Protein AF-A0A3N7GFX9-F1 (afdb_monomer)

Sequence (73 aa):
MPIDHDQEDAEQVAIAARIVLGLVRSLVENPGSVEMKALPFLLLEAAEERHRQGDFGAERMLCDWADMLRDWE

Structure (mmCIF, N/CA/C/O backbone):
data_AF-A0A3N7GFX9-F1
#
_entry.id   AF-A0A3N7GFX9-F1
#
loop_
_atom_site.group_PDB
_atom_site.id
_atom_site.type_symbol
_atom_site.label_atom_id
_atom_site.label_alt_id
_atom_site.label_comp_id
_atom_site.label_asym_id
_atom_site.label_entity_id
_atom_site.label_seq_id
_atom_site.pdbx_PDB_ins_code
_atom_site.Cartn_x
_atom_site.Cartn_y
_atom_site.Cartn_z
_atom_site.occupancy
_atom_site.B_iso_or_equiv
_atom_site.auth_seq_id
_atom_site.auth_comp_id
_atom_site.auth_asym_id
_atom_site.auth_atom_id
_atom_site.pdbx_PDB_model_num
ATOM 1 N N . MET A 1 1 ? 25.337 -2.418 -20.531 1.00 55.81 1 MET A N 1
ATOM 2 C CA . MET A 1 1 ? 24.463 -3.596 -20.704 1.00 55.81 1 MET A CA 1
ATOM 3 C C . MET A 1 1 ? 23.052 -3.076 -20.894 1.00 55.81 1 MET A C 1
ATOM 5 O O . MET A 1 1 ? 22.750 -2.085 -20.236 1.00 55.81 1 MET A O 1
ATOM 9 N N . PRO A 1 2 ? 22.241 -3.634 -21.807 1.00 57.59 2 PRO A N 1
ATOM 10 C CA . PRO A 1 2 ? 20.824 -3.295 -21.839 1.00 57.59 2 PRO A CA 1
ATOM 11 C C . PRO A 1 2 ? 20.215 -3.726 -20.501 1.00 57.59 2 PRO A C 1
ATOM 13 O O . PRO A 1 2 ? 20.548 -4.802 -20.004 1.00 57.59 2 PRO A O 1
ATOM 16 N N . ILE A 1 3 ? 19.422 -2.851 -19.889 1.00 62.81 3 ILE A N 1
ATOM 17 C CA . ILE A 1 3 ? 18.609 -3.229 -18.736 1.00 62.81 3 ILE A CA 1
ATOM 18 C C . ILE A 1 3 ? 17.545 -4.178 -19.280 1.00 62.81 3 ILE A C 1
ATOM 20 O O . ILE A 1 3 ? 16.880 -3.861 -20.266 1.00 62.81 3 ILE A O 1
ATOM 24 N N . ASP A 1 4 ? 17.476 -5.375 -18.709 1.00 75.38 4 ASP A N 1
ATOM 25 C CA . ASP A 1 4 ? 16.412 -6.318 -19.017 1.00 75.38 4 ASP A CA 1
ATOM 26 C C . ASP A 1 4 ? 15.139 -5.798 -18.343 1.00 75.38 4 ASP A C 1
ATOM 28 O O . ASP A 1 4 ? 14.985 -5.896 -17.125 1.00 75.38 4 ASP A O 1
ATOM 32 N N . HIS A 1 5 ? 14.279 -5.158 -19.135 1.00 70.62 5 HIS A N 1
ATOM 33 C CA . HIS A 1 5 ? 13.045 -4.538 -18.656 1.00 70.62 5 HIS A CA 1
ATOM 34 C C . HIS A 1 5 ? 12.131 -5.547 -17.943 1.00 70.62 5 HIS A C 1
ATOM 36 O O . HIS A 1 5 ? 11.473 -5.182 -16.973 1.00 70.62 5 HIS A O 1
ATOM 42 N N . ASP A 1 6 ? 12.161 -6.824 -18.343 1.00 74.31 6 ASP A N 1
ATOM 43 C CA . ASP A 1 6 ? 11.359 -7.872 -17.706 1.00 74.31 6 ASP A CA 1
ATOM 44 C C . ASP A 1 6 ? 11.878 -8.197 -16.293 1.00 74.31 6 ASP A C 1
ATOM 46 O O . ASP A 1 6 ? 11.103 -8.514 -15.385 1.00 74.31 6 ASP A O 1
ATOM 50 N N . GLN A 1 7 ? 13.195 -8.099 -16.080 1.00 77.75 7 GLN A N 1
ATOM 51 C CA . GLN A 1 7 ? 13.804 -8.301 -14.767 1.00 77.75 7 GLN A CA 1
ATOM 52 C C . GLN A 1 7 ? 13.539 -7.112 -13.835 1.00 77.75 7 GLN A C 1
ATOM 54 O O . GLN A 1 7 ? 13.196 -7.320 -12.671 1.00 77.75 7 GLN A O 1
ATOM 59 N N . GLU A 1 8 ? 13.670 -5.883 -14.339 1.00 78.31 8 GLU A N 1
ATOM 60 C CA . GLU A 1 8 ? 13.372 -4.666 -13.574 1.00 78.31 8 GLU A CA 1
ATOM 61 C C . GLU A 1 8 ? 11.914 -4.673 -13.091 1.00 78.31 8 GLU A C 1
ATOM 63 O O . GLU A 1 8 ? 11.652 -4.484 -11.902 1.00 78.31 8 GLU A O 1
ATOM 68 N N . ASP A 1 9 ? 10.968 -5.014 -13.968 1.00 85.75 9 ASP A N 1
ATOM 69 C CA . ASP A 1 9 ? 9.552 -5.119 -13.609 1.00 85.75 9 ASP A CA 1
ATOM 70 C C . ASP A 1 9 ? 9.300 -6.200 -12.542 1.00 85.75 9 ASP A C 1
ATOM 72 O O . ASP A 1 9 ? 8.567 -5.969 -11.572 1.00 85.75 9 ASP A O 1
ATOM 76 N N . ALA A 1 10 ? 9.944 -7.366 -12.655 1.00 91.38 10 ALA A N 1
ATOM 77 C CA . ALA A 1 10 ? 9.826 -8.433 -11.662 1.00 91.38 10 ALA A CA 1
ATOM 78 C C . ALA A 1 10 ? 10.379 -8.023 -10.284 1.00 91.38 10 ALA A C 1
ATOM 80 O O . ALA A 1 10 ? 9.794 -8.367 -9.250 1.00 91.38 10 ALA A O 1
ATOM 81 N N . GLU A 1 11 ? 11.482 -7.274 -10.251 1.00 93.69 11 GLU A N 1
ATOM 82 C CA . GLU A 1 11 ? 12.065 -6.740 -9.018 1.00 93.69 11 GLU A CA 1
ATOM 83 C C . GLU A 1 11 ? 11.124 -5.728 -8.352 1.00 93.69 11 GLU A C 1
ATOM 85 O O . GLU A 1 11 ? 10.854 -5.840 -7.152 1.00 93.69 11 GLU A O 1
ATOM 90 N N . GLN A 1 12 ? 10.538 -4.811 -9.125 1.00 93.94 12 GLN A N 1
ATOM 91 C CA . GLN A 1 12 ? 9.575 -3.829 -8.619 1.00 93.94 12 GLN A CA 1
ATOM 92 C C . GLN A 1 12 ? 8.319 -4.503 -8.041 1.00 93.94 12 GLN A C 1
ATOM 94 O O . GLN A 1 12 ? 7.850 -4.132 -6.958 1.00 93.94 12 GLN A O 1
ATOM 99 N N . VAL A 1 13 ? 7.807 -5.551 -8.700 1.00 95.12 13 VAL A N 1
ATOM 100 C CA . VAL A 1 13 ? 6.679 -6.346 -8.180 1.00 95.12 13 VAL A CA 1
ATOM 101 C C . VAL A 1 13 ? 7.071 -7.048 -6.883 1.00 95.12 13 VAL A C 1
ATOM 103 O O . VAL A 1 13 ? 6.310 -7.028 -5.914 1.00 95.12 13 VAL A O 1
ATOM 106 N N . ALA A 1 14 ? 8.261 -7.649 -6.827 1.00 96.62 14 ALA A N 1
ATOM 107 C CA . ALA A 1 14 ? 8.739 -8.332 -5.629 1.00 96.62 14 ALA A CA 1
ATOM 108 C C . ALA A 1 14 ? 8.878 -7.372 -4.435 1.00 96.62 14 ALA A C 1
ATOM 110 O O . ALA A 1 14 ? 8.569 -7.754 -3.302 1.00 96.62 14 ALA A O 1
ATOM 111 N N . ILE A 1 15 ? 9.309 -6.131 -4.674 1.00 96.38 15 ILE A N 1
ATOM 112 C CA . ILE A 1 15 ? 9.385 -5.083 -3.651 1.00 96.38 15 ILE A CA 1
ATOM 113 C C . ILE A 1 15 ? 7.985 -4.746 -3.121 1.00 96.38 15 ILE A C 1
ATOM 115 O O . ILE A 1 15 ? 7.765 -4.827 -1.909 1.00 96.38 15 ILE A O 1
ATOM 119 N N . ALA A 1 16 ? 7.030 -4.431 -4.002 1.00 96.50 16 ALA A N 1
ATOM 120 C CA . ALA A 1 16 ? 5.662 -4.088 -3.607 1.00 96.50 16 ALA A CA 1
ATOM 121 C C . ALA A 1 16 ? 4.963 -5.252 -2.875 1.00 96.50 16 ALA A C 1
ATOM 123 O O . ALA A 1 16 ? 4.384 -5.071 -1.800 1.00 96.50 16 ALA A O 1
ATOM 124 N N . ALA A 1 17 ? 5.095 -6.478 -3.390 1.00 96.62 17 ALA A N 1
ATOM 125 C CA . ALA A 1 17 ? 4.507 -7.674 -2.792 1.00 96.62 17 ALA A CA 1
ATOM 126 C C . ALA A 1 17 ? 5.054 -7.959 -1.385 1.00 96.62 17 ALA A C 1
ATOM 128 O O . ALA A 1 17 ? 4.296 -8.342 -0.492 1.00 96.62 17 ALA A O 1
ATOM 129 N N . ARG A 1 18 ? 6.356 -7.748 -1.145 1.00 97.44 18 ARG A N 1
ATOM 130 C CA . ARG A 1 18 ? 6.957 -7.929 0.189 1.00 97.44 18 ARG A CA 1
ATOM 131 C C . ARG A 1 18 ? 6.368 -6.980 1.229 1.00 97.44 18 ARG A C 1
ATOM 133 O O . ARG A 1 18 ? 6.181 -7.396 2.370 1.00 97.44 18 ARG A O 1
ATOM 140 N N . ILE A 1 19 ? 6.062 -5.742 0.848 1.00 96.44 19 ILE A N 1
ATOM 141 C CA . ILE A 1 19 ? 5.444 -4.751 1.741 1.00 96.44 19 ILE A CA 1
ATOM 142 C C . ILE A 1 19 ? 4.043 -5.218 2.141 1.00 96.44 19 ILE A C 1
ATOM 144 O O . ILE A 1 19 ? 3.739 -5.303 3.331 1.00 96.44 19 ILE A O 1
ATOM 148 N N . VAL A 1 20 ? 3.225 -5.608 1.159 1.00 95.81 20 VAL A N 1
ATOM 149 C CA . VAL A 1 20 ? 1.866 -6.113 1.406 1.00 95.81 20 VAL A CA 1
ATOM 150 C C . VAL A 1 20 ? 1.895 -7.377 2.266 1.00 95.81 20 VAL A C 1
ATOM 152 O O . VAL A 1 20 ? 1.157 -7.471 3.244 1.00 95.81 20 VAL A O 1
ATOM 155 N N . LEU A 1 21 ? 2.784 -8.330 1.973 1.00 97.00 21 LEU A N 1
ATOM 156 C CA . LEU A 1 21 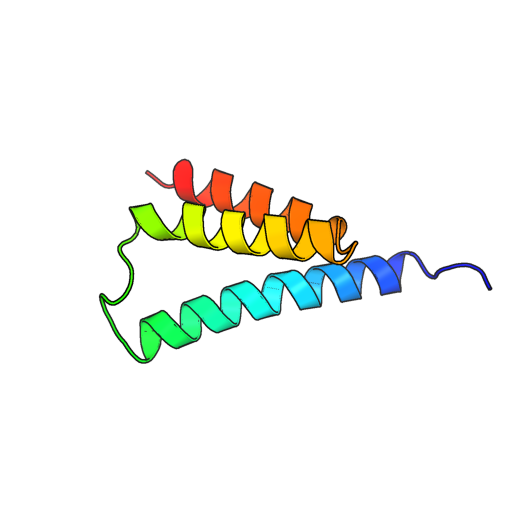? 2.941 -9.538 2.790 1.00 97.00 21 LEU A CA 1
ATOM 157 C C . LEU A 1 21 ? 3.386 -9.222 4.224 1.00 97.00 21 LEU A C 1
ATOM 159 O O . LEU A 1 21 ? 2.923 -9.873 5.159 1.00 97.00 21 LEU A O 1
ATOM 163 N N . GLY A 1 22 ? 4.249 -8.221 4.415 1.00 95.19 22 GLY A N 1
ATOM 164 C CA . GLY A 1 22 ? 4.632 -7.735 5.741 1.00 95.19 22 GLY A CA 1
ATOM 165 C C . GLY A 1 22 ? 3.440 -7.179 6.523 1.00 95.19 22 GLY A C 1
ATOM 166 O O . GLY A 1 22 ? 3.265 -7.512 7.696 1.00 95.19 22 GLY A O 1
ATOM 167 N N . LEU A 1 23 ? 2.580 -6.403 5.860 1.00 93.25 23 LEU A N 1
ATOM 168 C CA . LEU A 1 23 ? 1.356 -5.864 6.452 1.00 93.25 23 LEU A CA 1
ATOM 169 C C . LEU A 1 23 ? 0.364 -6.976 6.820 1.00 93.25 23 LEU A C 1
ATOM 171 O O . LEU A 1 23 ? -0.122 -7.017 7.949 1.00 93.25 23 LEU A O 1
ATOM 175 N N . VAL A 1 24 ? 0.126 -7.925 5.910 1.00 93.94 24 VAL A N 1
ATOM 176 C CA . VAL A 1 24 ? -0.728 -9.099 6.161 1.00 93.94 24 VAL A CA 1
ATOM 177 C C . VAL A 1 24 ? -0.203 -9.911 7.340 1.00 93.94 24 VAL A C 1
ATOM 179 O O . VAL A 1 24 ? -0.972 -10.278 8.226 1.00 93.94 24 VAL A O 1
ATOM 182 N N . ARG A 1 25 ? 1.109 -10.159 7.398 1.00 95.19 25 ARG A N 1
ATOM 183 C CA . ARG A 1 25 ? 1.728 -10.863 8.523 1.00 95.19 25 ARG A CA 1
ATOM 184 C C . ARG A 1 25 ? 1.478 -10.136 9.846 1.00 95.19 25 ARG A C 1
ATOM 186 O O . ARG A 1 25 ? 1.070 -10.782 10.805 1.00 95.19 25 ARG A O 1
ATOM 193 N N . SER A 1 26 ? 1.675 -8.817 9.884 1.00 92.06 26 SER A N 1
ATOM 194 C CA . SER A 1 26 ? 1.432 -7.998 11.081 1.00 92.06 26 SER A CA 1
ATOM 195 C C . SER A 1 26 ? -0.020 -8.096 11.563 1.00 92.06 26 SER A C 1
ATOM 197 O O . SER A 1 26 ? -0.267 -8.304 12.751 1.00 92.06 26 SER A O 1
ATOM 199 N N . LEU A 1 27 ? -0.981 -8.035 10.634 1.00 91.88 27 LEU A N 1
ATOM 200 C CA . LEU A 1 27 ? -2.412 -8.178 10.916 1.00 91.88 27 LEU A CA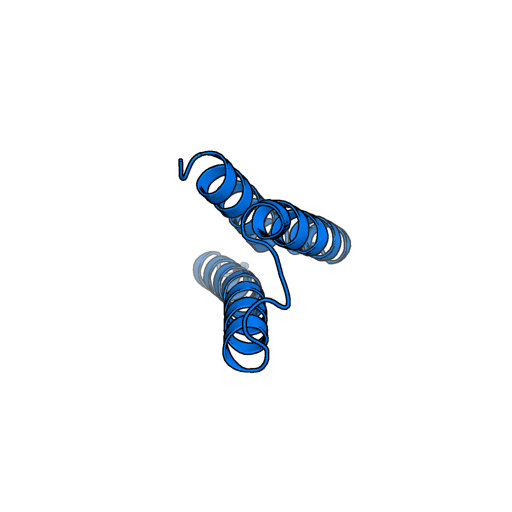 1
ATOM 201 C C . LEU A 1 27 ? -2.784 -9.571 11.446 1.00 91.88 27 LEU A C 1
ATOM 203 O O . LEU A 1 27 ? -3.657 -9.685 12.3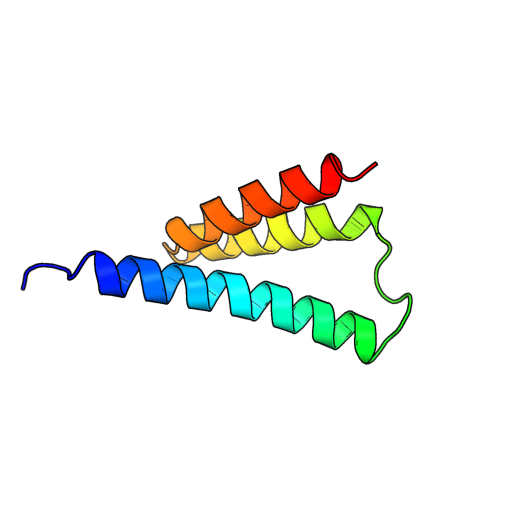04 1.00 91.88 27 LEU A O 1
ATOM 207 N N . VAL A 1 28 ? -2.135 -10.624 10.942 1.00 94.62 28 VAL A N 1
ATOM 208 C CA . VAL A 1 28 ? -2.346 -12.008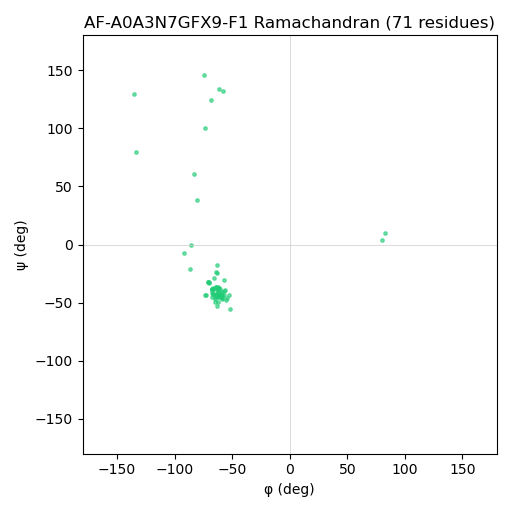 11.399 1.00 94.62 28 VAL A CA 1
ATOM 209 C C . VAL A 1 28 ? -1.739 -12.231 12.783 1.00 94.62 28 VAL A C 1
ATOM 211 O O . VAL A 1 28 ? -2.371 -12.854 13.633 1.00 94.62 28 VAL A O 1
ATOM 214 N N . GLU A 1 29 ? -0.526 -11.730 13.019 1.00 96.12 29 GLU A N 1
ATOM 215 C CA . GLU A 1 29 ? 0.155 -11.851 14.313 1.00 96.12 29 GLU A CA 1
ATOM 216 C C . GLU A 1 29 ? -0.518 -10.985 15.393 1.00 96.12 29 GLU A C 1
ATOM 218 O O . GLU A 1 29 ? -0.555 -11.382 16.556 1.00 96.12 29 GLU A O 1
ATOM 223 N N . ASN A 1 30 ? -1.095 -9.839 15.013 1.00 93.25 30 ASN A N 1
ATOM 224 C CA . ASN A 1 30 ? -1.758 -8.897 15.917 1.00 93.25 30 ASN A CA 1
ATOM 225 C C . ASN A 1 30 ? -3.118 -8.446 15.348 1.00 93.25 30 ASN A C 1
ATOM 227 O O . ASN A 1 30 ? -3.226 -7.341 14.799 1.00 93.25 30 ASN A O 1
ATOM 231 N N . PRO A 1 31 ? -4.177 -9.266 15.482 1.00 88.50 31 PRO A N 1
ATOM 232 C CA . PRO A 1 31 ? -5.504 -8.918 14.983 1.00 88.50 31 PRO A CA 1
ATOM 233 C C . PRO A 1 31 ? -6.019 -7.609 15.592 1.00 88.50 31 PRO A C 1
ATOM 235 O O . PRO A 1 31 ? -5.970 -7.415 16.805 1.00 88.50 31 PRO A O 1
ATOM 238 N N . GLY A 1 32 ? -6.524 -6.705 14.749 1.00 85.88 32 GLY A N 1
ATOM 239 C CA . GLY A 1 32 ? -7.043 -5.398 15.175 1.00 85.88 32 GLY A CA 1
ATOM 240 C C . GLY A 1 32 ? -5.980 -4.323 15.434 1.00 85.88 32 GLY A C 1
ATOM 241 O O . GLY A 1 32 ? -6.334 -3.220 15.836 1.00 85.88 32 GLY A O 1
ATOM 242 N N . SER A 1 33 ? -4.697 -4.607 15.179 1.00 87.94 33 SER A N 1
ATOM 243 C CA . SER A 1 33 ? -3.607 -3.619 15.281 1.00 87.94 33 SER A CA 1
ATOM 244 C C . SER A 1 33 ? -3.719 -2.459 14.286 1.00 87.94 33 SER A C 1
ATOM 246 O O . SER A 1 33 ? -3.172 -1.387 14.536 1.00 87.94 33 SER A O 1
ATOM 248 N N . VAL A 1 34 ? -4.429 -2.660 13.174 1.00 88.06 34 VAL A N 1
ATOM 249 C CA . VAL A 1 34 ? -4.651 -1.651 12.137 1.00 88.06 34 VAL A CA 1
ATOM 250 C C . VAL A 1 34 ? -6.122 -1.665 11.733 1.00 88.06 34 VAL A C 1
ATOM 252 O O . VAL A 1 34 ? -6.691 -2.714 11.430 1.00 88.06 34 VAL A O 1
ATOM 255 N N . GLU A 1 35 ? -6.743 -0.488 11.725 1.00 90.19 35 GLU A N 1
ATOM 256 C CA . GLU A 1 35 ? -8.108 -0.309 11.231 1.00 90.19 35 GLU A CA 1
ATOM 257 C C . GLU A 1 35 ? -8.133 -0.357 9.696 1.00 90.19 35 GLU A C 1
ATOM 259 O O . GLU A 1 35 ? -7.224 0.151 9.045 1.00 90.19 35 GLU A O 1
ATOM 264 N N . MET A 1 36 ? -9.200 -0.897 9.097 1.00 87.69 36 MET A N 1
ATOM 265 C CA . MET A 1 36 ? -9.319 -1.021 7.632 1.00 87.69 36 MET A CA 1
ATOM 266 C C . MET A 1 36 ? -9.084 0.315 6.904 1.00 87.69 36 MET A C 1
ATOM 268 O O . MET A 1 36 ? -8.306 0.378 5.957 1.00 87.69 36 MET A O 1
ATOM 272 N N . LYS A 1 37 ? -9.658 1.414 7.417 1.00 91.25 37 LYS A N 1
ATOM 273 C CA . LYS A 1 37 ? -9.471 2.770 6.866 1.00 91.25 37 LYS A CA 1
ATOM 274 C C . LYS A 1 37 ? -8.028 3.286 6.932 1.00 91.25 37 LYS A C 1
ATOM 276 O O . LYS A 1 37 ? -7.713 4.262 6.265 1.00 91.25 37 LYS A O 1
ATOM 281 N N . ALA A 1 38 ? -7.170 2.680 7.755 1.00 92.81 38 ALA A N 1
ATOM 282 C CA . ALA A 1 38 ? -5.766 3.055 7.886 1.00 92.81 38 ALA A CA 1
ATOM 283 C C . ALA A 1 38 ? -4.869 2.342 6.858 1.00 92.81 38 ALA A C 1
ATOM 285 O O . ALA A 1 38 ? -3.788 2.842 6.557 1.00 92.81 38 ALA A O 1
ATOM 286 N N . LEU A 1 39 ? -5.309 1.214 6.280 1.00 93.44 39 LEU A N 1
ATOM 287 C CA . LEU A 1 39 ? -4.500 0.441 5.329 1.00 93.44 39 LEU A CA 1
ATOM 288 C C . LEU A 1 39 ? -4.083 1.236 4.079 1.00 93.44 39 LEU A C 1
ATOM 290 O O . LEU A 1 39 ? -2.902 1.157 3.738 1.00 93.44 39 LEU A O 1
ATOM 294 N N . PRO A 1 40 ? -4.954 2.041 3.429 1.00 96.31 40 PRO A N 1
ATOM 295 C CA . PRO A 1 40 ? -4.526 2.864 2.298 1.00 96.31 40 PRO A CA 1
ATOM 296 C C . PRO A 1 40 ? -3.381 3.814 2.657 1.00 96.31 40 PRO A C 1
ATOM 298 O O . PRO A 1 40 ? -2.447 3.980 1.882 1.00 96.31 40 PRO A O 1
ATOM 301 N N . PHE A 1 41 ? -3.416 4.412 3.851 1.00 96.19 41 PHE A N 1
ATOM 302 C CA . PHE A 1 41 ? -2.377 5.344 4.294 1.00 96.19 41 PHE A CA 1
ATOM 303 C C . PHE A 1 41 ? -1.037 4.643 4.509 1.00 96.19 41 PHE A C 1
ATOM 305 O O . PHE A 1 41 ? -0.012 5.169 4.093 1.00 96.19 41 PHE A O 1
ATOM 312 N N . LEU A 1 42 ? -1.042 3.429 5.066 1.00 96.06 42 LEU A N 1
ATOM 313 C CA . LEU A 1 42 ? 0.182 2.639 5.226 1.00 96.06 42 LEU A CA 1
ATOM 314 C C . LEU A 1 42 ? 0.812 2.261 3.878 1.00 96.06 42 LEU A C 1
ATOM 316 O O . LEU A 1 42 ? 2.036 2.239 3.755 1.00 96.06 42 LEU A O 1
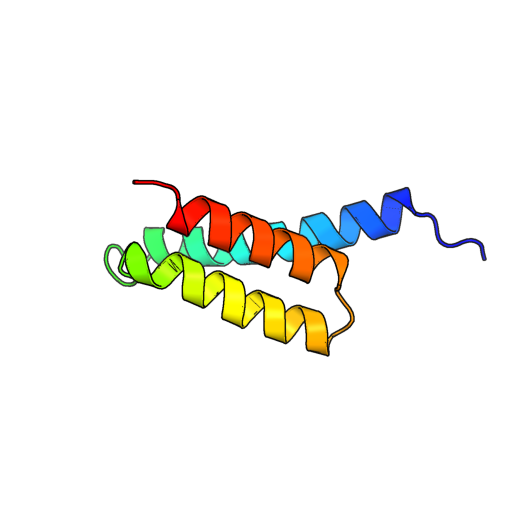ATOM 320 N N . LEU A 1 43 ? -0.006 1.978 2.857 1.00 97.25 43 LEU A N 1
ATOM 321 C CA . LEU A 1 43 ? 0.505 1.736 1.505 1.00 97.25 43 LEU A CA 1
ATOM 322 C C . LEU A 1 43 ? 1.100 3.004 0.884 1.00 97.25 43 LEU A C 1
ATOM 324 O O . LEU A 1 43 ? 2.147 2.918 0.247 1.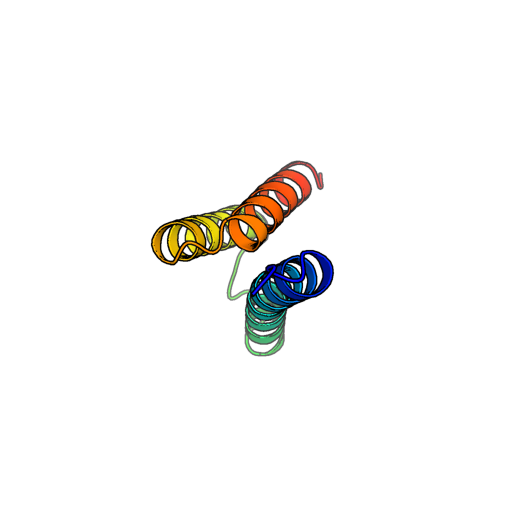00 97.25 43 LEU A O 1
ATOM 328 N N . LEU A 1 44 ? 0.495 4.171 1.117 1.00 97.94 44 LEU A N 1
ATOM 329 C CA . LEU A 1 44 ? 1.029 5.449 0.638 1.00 97.94 44 LEU A CA 1
ATOM 330 C C . LEU A 1 44 ? 2.337 5.840 1.333 1.00 97.94 44 LEU A C 1
ATOM 332 O O . LEU A 1 44 ? 3.276 6.247 0.658 1.00 97.94 44 LEU A O 1
ATOM 336 N N . GLU A 1 45 ? 2.451 5.645 2.649 1.00 97.56 45 GLU A N 1
ATOM 337 C CA . GLU A 1 45 ? 3.717 5.851 3.370 1.00 97.56 45 GLU A CA 1
ATOM 338 C C . GLU A 1 45 ? 4.829 4.946 2.816 1.00 97.56 45 GLU A C 1
ATOM 340 O O . GLU A 1 45 ? 5.972 5.374 2.625 1.00 97.56 45 GLU A O 1
ATOM 345 N N . ALA A 1 46 ? 4.496 3.690 2.504 1.00 97.25 46 ALA A N 1
ATOM 346 C CA . ALA A 1 46 ? 5.436 2.778 1.872 1.00 97.25 46 ALA A CA 1
ATOM 347 C C . ALA A 1 46 ? 5.803 3.220 0.443 1.00 97.25 46 ALA A C 1
ATOM 349 O O . ALA A 1 46 ? 6.971 3.115 0.065 1.00 97.25 46 ALA A O 1
ATOM 350 N N . ALA A 1 47 ? 4.843 3.740 -0.329 1.00 97.75 47 ALA A N 1
ATOM 351 C CA . ALA A 1 47 ? 5.069 4.279 -1.669 1.00 97.75 47 ALA A CA 1
ATOM 352 C C . ALA A 1 47 ? 6.029 5.479 -1.647 1.00 97.75 47 ALA A C 1
ATOM 354 O O . ALA A 1 47 ? 6.987 5.501 -2.416 1.00 97.75 47 ALA A O 1
ATOM 355 N N . GLU A 1 48 ? 5.859 6.420 -0.715 1.00 97.88 48 GLU A N 1
ATOM 356 C CA . GLU A 1 48 ? 6.773 7.559 -0.550 1.00 97.88 48 GLU A CA 1
ATOM 357 C C . GLU A 1 48 ? 8.206 7.116 -0.220 1.00 97.88 48 GLU A C 1
ATOM 359 O O . GLU A 1 48 ? 9.187 7.695 -0.697 1.00 97.88 48 GLU A O 1
ATOM 364 N N . GLU A 1 49 ? 8.360 6.069 0.592 1.00 97.19 49 GLU A N 1
ATOM 365 C CA . GLU A 1 49 ? 9.672 5.487 0.869 1.00 97.19 49 GLU A CA 1
ATOM 366 C C . GLU A 1 49 ? 10.269 4.812 -0.379 1.00 97.19 49 GLU A C 1
ATOM 368 O O . GLU A 1 49 ? 11.470 4.933 -0.610 1.00 97.19 49 GLU A O 1
ATOM 373 N N . ARG A 1 50 ? 9.463 4.136 -1.210 1.00 97.06 50 ARG A N 1
ATOM 374 C CA . ARG A 1 50 ? 9.916 3.578 -2.501 1.00 97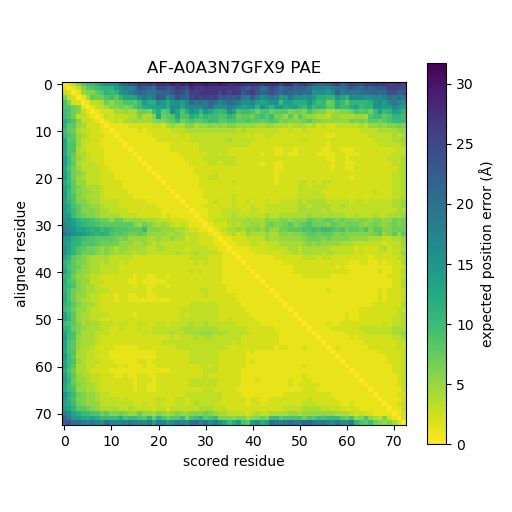.06 50 ARG A CA 1
ATOM 375 C C . ARG A 1 50 ? 10.347 4.670 -3.476 1.00 97.06 50 ARG A C 1
ATOM 377 O O . ARG A 1 50 ? 11.426 4.564 -4.054 1.00 97.06 50 ARG A O 1
ATOM 384 N N . HIS A 1 51 ? 9.587 5.758 -3.563 1.00 96.56 51 HIS A N 1
ATOM 385 C CA . HIS A 1 51 ? 9.948 6.929 -4.359 1.00 96.56 51 HIS A CA 1
ATOM 386 C C . HIS A 1 51 ? 11.335 7.464 -3.977 1.00 96.56 51 HIS A C 1
ATOM 388 O O . HIS A 1 51 ? 12.188 7.692 -4.834 1.00 96.56 51 HIS A O 1
ATOM 394 N N . ARG A 1 52 ? 11.605 7.598 -2.669 1.00 96.38 52 ARG A N 1
ATOM 395 C CA . ARG A 1 52 ? 12.913 8.048 -2.158 1.00 96.38 52 ARG A CA 1
ATOM 396 C C . ARG A 1 52 ? 14.067 7.098 -2.486 1.00 96.38 52 ARG A C 1
ATOM 398 O O . ARG A 1 52 ? 15.211 7.547 -2.519 1.00 96.38 52 ARG A O 1
ATOM 405 N N . GLN A 1 53 ? 13.783 5.819 -2.720 1.00 95.06 53 GLN A N 1
ATOM 406 C CA . GLN A 1 53 ? 14.769 4.799 -3.087 1.00 95.06 53 GLN A CA 1
ATOM 407 C C . GLN A 1 53 ? 14.934 4.643 -4.608 1.00 95.06 53 GLN A C 1
ATOM 409 O O . GLN A 1 53 ? 15.860 3.967 -5.048 1.00 95.06 53 GLN A O 1
ATOM 414 N N . GLY A 1 54 ? 14.097 5.315 -5.408 1.00 95.06 54 GLY A N 1
ATOM 415 C CA . GLY A 1 54 ? 14.076 5.180 -6.866 1.00 95.06 54 GLY A CA 1
ATOM 416 C C . GLY A 1 54 ? 13.265 3.980 -7.365 1.00 95.06 54 GLY A C 1
ATOM 417 O 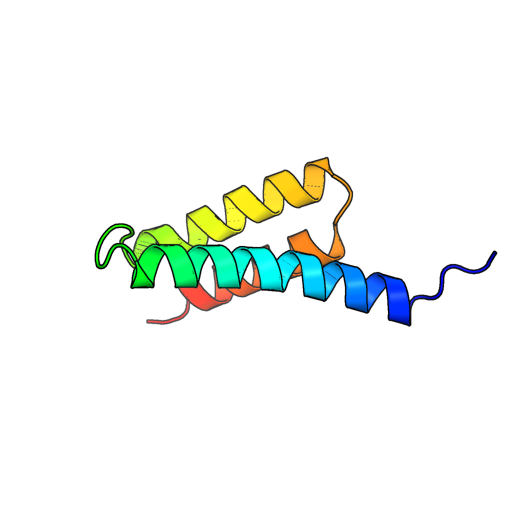O . GLY A 1 54 ? 13.300 3.677 -8.555 1.00 95.06 54 GLY A O 1
ATOM 418 N N . ASP A 1 55 ? 12.509 3.320 -6.485 1.00 96.00 55 ASP A N 1
ATOM 419 C CA . ASP A 1 55 ? 11.662 2.165 -6.798 1.00 96.00 55 ASP A CA 1
ATOM 420 C C . ASP A 1 55 ? 10.300 2.618 -7.356 1.00 96.00 55 ASP A C 1
ATOM 422 O O . ASP A 1 55 ? 9.240 2.376 -6.772 1.00 96.00 55 ASP A O 1
ATOM 426 N N . PHE A 1 56 ? 10.319 3.328 -8.486 1.00 94.56 56 PHE A N 1
ATOM 427 C CA . PHE A 1 56 ? 9.128 3.981 -9.049 1.00 94.56 56 PHE A CA 1
ATOM 428 C C . PHE A 1 56 ? 8.048 2.989 -9.512 1.00 94.56 56 PHE A C 1
ATOM 430 O O . PHE A 1 56 ? 6.856 3.303 -9.504 1.00 94.56 56 PHE A O 1
ATOM 437 N N . GLY A 1 57 ? 8.441 1.777 -9.919 1.00 95.25 57 GLY A N 1
ATOM 438 C CA . GLY A 1 57 ? 7.489 0.725 -10.277 1.00 95.25 57 GLY A CA 1
ATOM 439 C C . GLY A 1 57 ? 6.711 0.239 -9.055 1.00 95.25 57 GLY A C 1
ATOM 440 O O . GLY A 1 57 ? 5.484 0.128 -9.103 1.00 95.25 57 GLY A O 1
ATOM 441 N N . ALA A 1 58 ? 7.416 0.005 -7.947 1.00 97.06 58 ALA A N 1
ATOM 442 C CA . ALA A 1 58 ? 6.820 -0.384 -6.677 1.00 97.06 58 ALA A CA 1
ATOM 443 C C . ALA A 1 58 ? 5.962 0.738 -6.081 1.00 97.06 58 ALA A C 1
ATOM 445 O O . ALA A 1 58 ? 4.856 0.465 -5.627 1.00 97.06 58 ALA A O 1
ATOM 446 N N . GLU A 1 59 ? 6.433 1.988 -6.126 1.00 97.88 59 GLU A N 1
ATOM 447 C CA . GLU A 1 59 ? 5.652 3.171 -5.741 1.00 97.88 59 GLU A CA 1
ATOM 448 C C . GLU A 1 59 ? 4.301 3.201 -6.460 1.00 97.88 59 GLU A C 1
ATOM 450 O O . GLU A 1 59 ? 3.262 3.233 -5.802 1.00 97.88 59 GLU A O 1
ATOM 455 N N . ARG A 1 60 ? 4.307 3.134 -7.799 1.00 97.62 60 ARG A N 1
ATOM 456 C CA . ARG A 1 60 ? 3.079 3.170 -8.604 1.00 97.62 60 ARG A CA 1
ATOM 457 C C . ARG A 1 60 ? 2.102 2.073 -8.185 1.00 97.62 60 ARG A C 1
ATOM 459 O O . ARG A 1 60 ? 0.940 2.366 -7.939 1.00 97.62 60 ARG A O 1
ATOM 466 N N . MET A 1 61 ? 2.584 0.837 -8.040 1.00 97.81 61 MET A N 1
ATOM 467 C CA . MET A 1 61 ? 1.745 -0.289 -7.614 1.00 97.81 61 MET A CA 1
ATOM 468 C C . MET A 1 61 ? 1.131 -0.074 -6.227 1.00 97.81 61 MET A C 1
ATOM 470 O O . MET A 1 61 ? -0.040 -0.378 -6.022 1.00 97.81 61 MET A O 1
ATOM 474 N N . LEU A 1 62 ? 1.898 0.457 -5.272 1.00 98.00 62 LEU A N 1
ATOM 475 C CA . LEU A 1 62 ? 1.402 0.727 -3.921 1.00 98.00 62 LEU A CA 1
ATOM 476 C C . LEU A 1 62 ? 0.353 1.846 -3.907 1.00 98.00 62 LEU A C 1
ATOM 478 O O . LEU A 1 62 ? -0.632 1.723 -3.181 1.00 98.00 62 LEU A O 1
ATOM 482 N N . CYS A 1 63 ? 0.531 2.894 -4.717 1.00 98.06 63 CYS A N 1
ATOM 483 C CA . CYS A 1 63 ? -0.475 3.939 -4.915 1.00 98.06 63 CYS A CA 1
ATOM 484 C C . CYS A 1 63 ? -1.759 3.369 -5.531 1.00 98.06 63 CYS A C 1
ATOM 486 O O . CYS A 1 63 ? -2.835 3.569 -4.969 1.00 98.06 63 CYS A O 1
ATOM 488 N N . ASP A 1 64 ? -1.642 2.589 -6.612 1.00 97.50 64 ASP A N 1
ATOM 489 C CA . ASP A 1 64 ? -2.786 1.953 -7.275 1.00 97.50 64 ASP A CA 1
ATOM 490 C C . ASP A 1 64 ? -3.568 1.063 -6.292 1.00 97.50 64 ASP A C 1
ATOM 492 O O . ASP A 1 64 ? -4.796 1.107 -6.225 1.00 97.50 64 ASP A O 1
ATOM 496 N N . TRP A 1 65 ? -2.868 0.273 -5.473 1.00 96.62 65 TRP A N 1
ATOM 497 C CA . TRP A 1 65 ? -3.506 -0.583 -4.471 1.00 96.62 65 TRP A CA 1
ATOM 498 C C . TRP A 1 65 ? -4.101 0.201 -3.299 1.00 96.62 65 TRP A C 1
ATOM 500 O O . TRP A 1 65 ? -5.117 -0.220 -2.746 1.00 96.62 65 TRP A O 1
ATOM 510 N N . ALA A 1 66 ? -3.507 1.332 -2.912 1.00 96.69 66 ALA A N 1
ATOM 511 C CA . ALA A 1 66 ? -4.091 2.221 -1.912 1.00 96.69 66 ALA A CA 1
ATOM 512 C C . ALA A 1 66 ? -5.425 2.799 -2.400 1.00 96.69 66 ALA A C 1
ATOM 514 O O . ALA A 1 66 ? -6.388 2.826 -1.633 1.00 96.69 66 ALA A O 1
ATOM 515 N N . ASP A 1 67 ? -5.497 3.205 -3.667 1.00 96.50 67 ASP A N 1
ATOM 516 C CA . ASP A 1 67 ? -6.733 3.689 -4.279 1.00 96.50 67 ASP A CA 1
ATOM 517 C C . ASP A 1 67 ? -7.772 2.567 -4.403 1.00 96.50 67 ASP A C 1
ATOM 519 O O . ASP A 1 67 ? -8.909 2.744 -3.972 1.00 96.50 67 ASP A O 1
ATOM 523 N N . MET A 1 68 ? -7.371 1.358 -4.818 1.00 95.38 68 MET A N 1
ATOM 524 C CA . MET A 1 68 ? -8.265 0.191 -4.796 1.00 95.38 68 MET A CA 1
ATOM 525 C C . MET A 1 68 ? -8.845 -0.093 -3.403 1.00 95.38 68 MET A C 1
ATOM 527 O O . MET A 1 68 ? -10.007 -0.469 -3.298 1.00 95.38 68 MET A O 1
ATOM 531 N N . LEU A 1 69 ? -8.053 0.058 -2.334 1.00 93.75 69 LEU A N 1
ATOM 532 C CA . LEU A 1 69 ? -8.532 -0.133 -0.960 1.00 93.75 69 LEU A CA 1
ATOM 533 C C . LEU A 1 69 ? -9.476 0.982 -0.497 1.00 93.75 69 LEU A C 1
ATOM 535 O O . LEU A 1 69 ? -10.358 0.715 0.316 1.00 93.75 69 LEU A O 1
ATOM 539 N N . ARG A 1 70 ? -9.295 2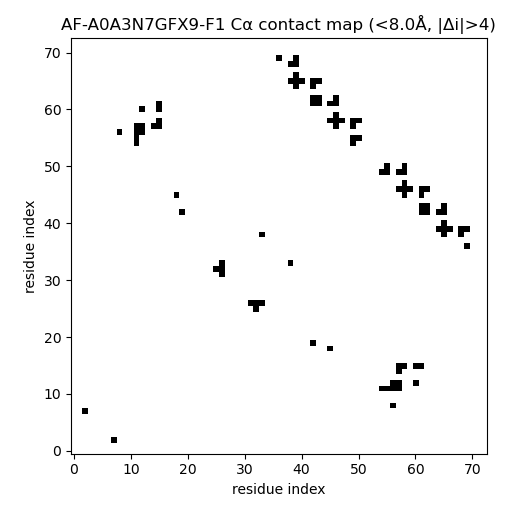.219 -0.974 1.00 92.44 70 ARG A N 1
ATOM 540 C CA . ARG A 1 70 ? -10.218 3.332 -0.692 1.00 92.44 70 ARG A CA 1
ATOM 541 C C . ARG A 1 70 ? -11.576 3.112 -1.341 1.00 92.44 70 ARG A C 1
ATOM 543 O O . ARG A 1 70 ? -12.585 3.439 -0.730 1.00 92.44 70 ARG A O 1
ATOM 550 N N . ASP A 1 71 ? -11.572 2.538 -2.538 1.00 92.25 71 ASP A N 1
ATOM 551 C CA . ASP A 1 71 ? -12.775 2.288 -3.330 1.00 92.25 71 ASP A CA 1
ATOM 552 C C . ASP A 1 71 ? -13.473 0.960 -2.966 1.00 92.25 71 ASP A C 1
ATOM 554 O O . ASP A 1 71 ? -14.504 0.625 -3.547 1.00 92.25 71 ASP A O 1
ATOM 558 N N . TRP A 1 72 ? -12.934 0.190 -2.012 1.00 84.62 72 TRP A N 1
ATOM 559 C CA . TRP A 1 72 ? -13.436 -1.135 -1.612 1.00 84.62 72 TRP A CA 1
ATOM 560 C C . TRP A 1 72 ? -14.648 -1.072 -0.654 1.00 84.62 72 TRP A C 1
ATOM 562 O O . TRP A 1 72 ? -14.743 -1.862 0.285 1.00 84.62 72 TRP A O 1
ATOM 572 N N . GLU A 1 73 ? -15.575 -0.135 -0.847 1.00 61.75 73 GLU A N 1
ATOM 573 C CA . GLU A 1 73 ? -16.827 -0.055 -0.065 1.00 61.75 73 GLU A CA 1
ATOM 574 C C . GLU A 1 73 ? -17.959 -0.929 -0.629 1.00 61.75 73 GLU A C 1
ATOM 576 O O . GLU A 1 73 ? -18.203 -0.911 -1.859 1.00 61.75 73 GLU A O 1
#

Radius of gyration: 13.54 Å; Cα contacts (8 Å, |Δi|>4): 51; chains: 1; bounding box: 41×20×38 Å

Secondary structure (DSSP, 8-state):
----HHHHHHHHHHHHHHHHHHHHHHHHHSTTSS-GGGHHHHHHHHHHHHHHHT-HHHHHHHHHHHHHHHS--

Foldseek 3Di:
DPDPVVVLLVVLVVLLVVQVVVVVVCCVVPPPPDDLLCQLVSLQVSLVVCVVVVSPSNSVVSNVVSVVSVVVD

pLDDT: mean 91.34, std 9.65, range [55.81, 98.06]

Mean predicted aligned error: 4.44 Å

Nearest PDB structures (foldseek):
  9gaw-assembly1_Z  TM=6.181E-01  e=2.095E+00  Homo sapiens
  6q6g-assembly1_Z  TM=6.089E-01  e=4.017E+00  Homo sapiens
  5a31-assembly1_Y  TM=6.183E-01  e=4.262E+00  Homo sapiens

Solvent-accessible surface area (backbone atoms only — not comparable to full-atom values): 4039 Å² total; per-residue (Å²): 129,85,80,57,65,72,56,55,52,51,50,24,49,50,53,39,50,51,53,53,52,52,52,52,48,50,44,70,77,36,72,80,78,66,56,78,88,49,50,33,56,56,31,42,56,51,18,56,53,26,48,75,71,67,38,55,64,20,17,51,52,27,44,54,50,18,52,54,57,71,67,68,119